Protein AF-A0A370FZQ3-F1 (afdb_monomer)

Sequence (100 aa):
MNGAFMSFLLTLGIILPPIAPVILLDVVMPPLPGMRSRTVIHLLAWGGGVLAGISSLAGMCALTGVPSLDALMAAAFVSVAARLVLQIQGMGTIGRRRQV

Radius of gyration: 17.03 Å; Cα contacts (8 Å, |Δi|>4): 107; chains: 1; bounding box: 52×19×49 Å

Mean predicted aligned error: 8.04 Å

pLDDT: mean 80.96, std 11.87, range [47.78, 92.19]

Foldseek 3Di:
DPPVVVVVVLLCLQQPLLQVLLVVCCVVDDHAPDPVLSVVLSCVLSVQLSVQLVCLVVVNDDPPSHSSVRSNVSSNVSSVVSVVVRVVVVVVVVVVVVPD

Nearest PDB structures (foldseek):
  6cc4-assembly1_A  TM=4.480E-01  e=4.590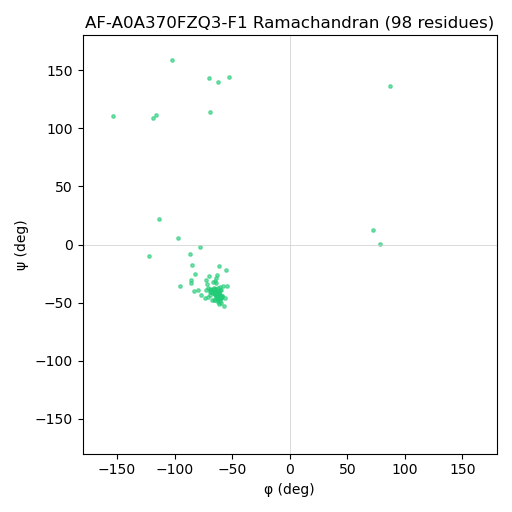E+00  Escherichia coli

Structure (mmCIF, N/CA/C/O backbone):
data_AF-A0A370FZQ3-F1
#
_entry.id   AF-A0A370FZQ3-F1
#
loop_
_atom_site.group_PDB
_atom_site.id
_atom_site.type_symbol
_atom_site.label_atom_id
_atom_site.label_alt_id
_atom_site.label_comp_id
_atom_site.label_asym_id
_atom_site.label_entity_id
_atom_site.label_seq_id
_atom_site.pdbx_PDB_ins_code
_atom_site.Cartn_x
_atom_site.Cartn_y
_atom_site.Cartn_z
_atom_site.occupancy
_atom_site.B_iso_or_equiv
_atom_site.auth_seq_id
_atom_site.auth_comp_id
_atom_site.auth_asym_id
_atom_site.auth_atom_id
_atom_site.pdbx_PDB_model_num
ATOM 1 N N . MET A 1 1 ? 23.779 -6.883 -17.249 1.00 56.44 1 MET A N 1
ATOM 2 C CA . MET A 1 1 ? 23.652 -6.535 -15.812 1.00 56.44 1 MET A CA 1
ATOM 3 C C . MET A 1 1 ? 22.651 -5.404 -15.525 1.00 56.44 1 MET A C 1
ATOM 5 O O . MET A 1 1 ? 22.101 -5.403 -14.434 1.00 56.44 1 MET A O 1
ATOM 9 N N . ASN A 1 2 ? 22.310 -4.516 -16.473 1.00 70.12 2 ASN A N 1
ATOM 10 C CA . ASN A 1 2 ? 21.390 -3.390 -16.205 1.00 70.12 2 ASN A CA 1
ATOM 11 C C . ASN A 1 2 ? 19.900 -3.762 -16.031 1.00 70.12 2 ASN A C 1
ATOM 13 O O . ASN A 1 2 ? 19.206 -3.115 -15.253 1.00 70.12 2 ASN A O 1
ATOM 17 N N . GLY A 1 3 ? 19.399 -4.815 -16.689 1.00 78.38 3 GLY A N 1
ATOM 18 C CA . GLY A 1 3 ? 17.966 -5.163 -16.632 1.00 78.38 3 GLY A CA 1
ATOM 19 C C . GLY A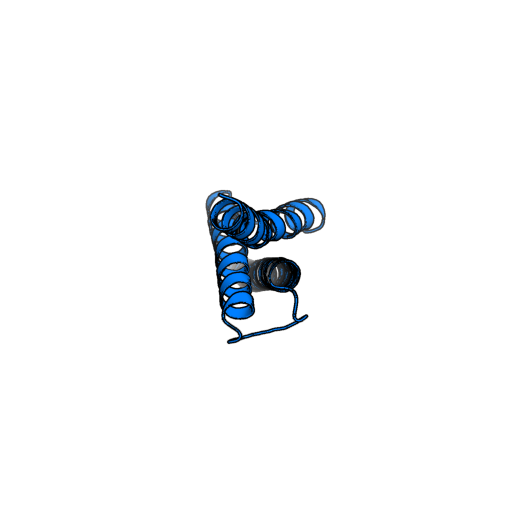 1 3 ? 17.482 -5.678 -15.268 1.00 78.38 3 GLY A C 1
ATOM 20 O O . GLY A 1 3 ? 16.407 -5.298 -14.803 1.00 78.38 3 GLY A O 1
ATOM 21 N N . ALA A 1 4 ? 18.296 -6.494 -14.590 1.00 83.19 4 ALA A N 1
ATOM 22 C CA . ALA A 1 4 ? 17.964 -7.023 -13.264 1.00 83.19 4 ALA A CA 1
ATOM 23 C C . ALA A 1 4 ? 17.953 -5.918 -12.196 1.00 83.19 4 ALA A C 1
ATOM 25 O O . ALA A 1 4 ? 17.049 -5.862 -11.367 1.00 83.19 4 ALA A O 1
ATOM 26 N N . PHE A 1 5 ? 18.917 -4.995 -12.262 1.00 86.56 5 PHE A N 1
ATOM 27 C CA . PHE A 1 5 ? 18.987 -3.849 -11.359 1.00 86.56 5 PHE A CA 1
ATOM 28 C C . PHE A 1 5 ? 17.796 -2.898 -11.543 1.00 86.56 5 PHE A C 1
ATOM 30 O O . PHE A 1 5 ? 17.192 -2.460 -10.568 1.00 86.56 5 PHE A O 1
ATOM 37 N N . MET A 1 6 ? 17.390 -2.638 -12.787 1.00 84.88 6 MET A N 1
ATOM 38 C CA . MET A 1 6 ? 16.234 -1.785 -13.069 1.00 84.88 6 MET A CA 1
ATOM 39 C C . MET A 1 6 ? 14.915 -2.419 -12.603 1.00 84.88 6 MET A C 1
ATOM 41 O O . MET A 1 6 ? 14.081 -1.740 -12.011 1.00 84.88 6 MET A O 1
ATOM 45 N N . SER A 1 7 ? 14.763 -3.736 -12.774 1.00 84.00 7 SER A N 1
ATOM 46 C CA . SER A 1 7 ? 13.606 -4.484 -12.253 1.00 84.00 7 SER A CA 1
ATOM 47 C C . SER A 1 7 ? 13.555 -4.463 -10.721 1.00 84.00 7 SER A C 1
ATOM 49 O O . SER A 1 7 ? 12.486 -4.311 -10.126 1.00 84.00 7 SER A O 1
ATOM 51 N N . PHE A 1 8 ? 14.717 -4.550 -10.071 1.00 86.38 8 PHE A N 1
ATOM 52 C CA . PHE A 1 8 ? 14.838 -4.423 -8.622 1.00 86.38 8 PHE A CA 1
ATOM 53 C C . PHE A 1 8 ? 14.420 -3.029 -8.130 1.00 86.38 8 PHE A C 1
ATOM 55 O O . PHE A 1 8 ? 13.638 -2.925 -7.186 1.00 86.38 8 PHE A O 1
ATOM 62 N N . LEU A 1 9 ? 14.858 -1.959 -8.803 1.00 87.50 9 LEU A N 1
ATOM 63 C CA . LEU A 1 9 ? 14.453 -0.588 -8.474 1.00 87.50 9 LEU A CA 1
ATOM 64 C C . LEU A 1 9 ? 12.946 -0.360 -8.649 1.00 87.50 9 LEU A C 1
ATOM 66 O O . LEU A 1 9 ? 12.326 0.260 -7.789 1.00 87.50 9 LEU A O 1
ATOM 70 N N . LEU A 1 10 ? 12.340 -0.890 -9.716 1.00 85.75 10 LEU A N 1
ATOM 71 C CA . LEU A 1 10 ? 10.888 -0.810 -9.922 1.00 85.75 10 LEU A CA 1
ATOM 72 C C . LEU A 1 10 ? 10.118 -1.544 -8.820 1.00 85.75 10 LEU A C 1
ATOM 74 O O . LEU A 1 10 ? 9.125 -1.035 -8.307 1.00 85.75 10 LEU A O 1
ATOM 78 N N . THR A 1 11 ? 10.619 -2.709 -8.408 1.00 86.62 11 THR A N 1
ATOM 79 C CA . THR A 1 11 ? 10.033 -3.490 -7.312 1.00 86.62 11 THR A CA 1
ATOM 80 C C . THR A 1 11 ? 10.118 -2.731 -5.986 1.00 8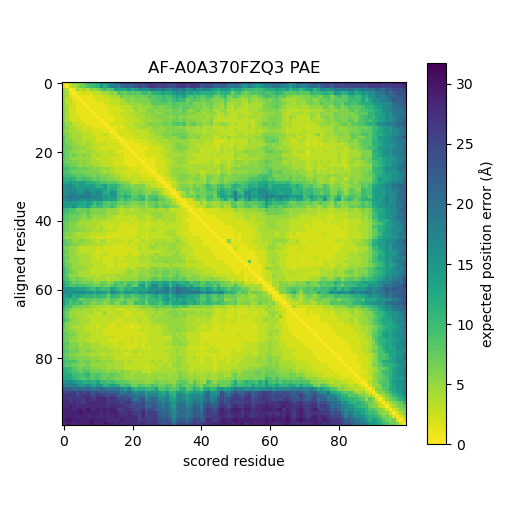6.62 11 THR A C 1
ATOM 82 O O . THR A 1 11 ? 9.120 -2.616 -5.275 1.00 86.62 11 THR A O 1
ATOM 85 N N . LEU A 1 12 ? 11.272 -2.129 -5.672 1.00 88.75 12 LEU A N 1
ATOM 86 C CA . LEU A 1 12 ? 11.412 -1.247 -4.507 1.00 88.75 12 LEU A CA 1
ATOM 87 C C . LEU A 1 12 ? 10.463 -0.048 -4.584 1.00 88.75 12 LEU A C 1
ATOM 89 O O . LEU A 1 12 ? 9.852 0.315 -3.580 1.00 88.75 12 LEU A O 1
ATOM 93 N N . GLY A 1 13 ? 10.294 0.516 -5.779 1.00 87.25 13 GLY A N 1
ATOM 94 C 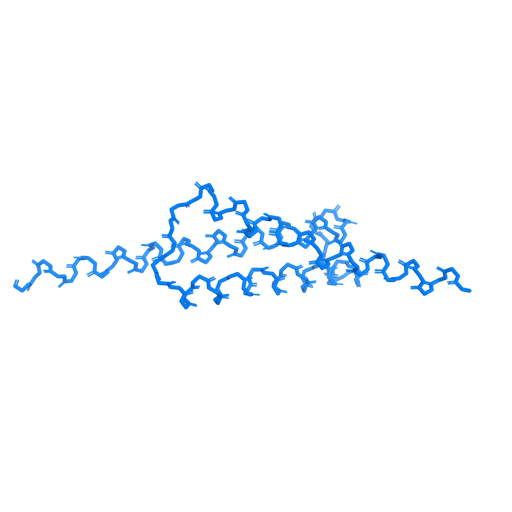CA . GLY A 1 13 ? 9.352 1.590 -6.062 1.00 87.25 13 GLY A CA 1
ATOM 95 C C . GLY A 1 13 ? 7.889 1.217 -5.824 1.00 87.25 13 GLY A C 1
ATOM 96 O O . GLY A 1 13 ? 7.083 2.114 -5.650 1.00 87.25 13 GLY A O 1
ATOM 97 N N . ILE A 1 14 ? 7.524 -0.063 -5.763 1.00 88.31 14 ILE A N 1
ATOM 98 C CA . ILE A 1 14 ? 6.164 -0.508 -5.410 1.00 88.31 14 ILE A CA 1
ATOM 99 C C . ILE A 1 14 ? 6.064 -0.848 -3.919 1.00 88.31 14 ILE A C 1
ATOM 101 O O . ILE A 1 14 ? 5.043 -0.586 -3.288 1.00 88.31 14 ILE A O 1
ATOM 105 N N . ILE A 1 15 ? 7.125 -1.412 -3.341 1.00 89.69 15 ILE A N 1
ATOM 106 C CA . ILE A 1 15 ? 7.117 -1.934 -1.969 1.00 89.69 15 ILE A CA 1
ATOM 107 C C . ILE A 1 15 ? 7.276 -0.841 -0.905 1.00 89.69 15 ILE A C 1
ATOM 109 O O . ILE A 1 15 ? 6.644 -0.918 0.152 1.00 89.69 15 ILE A O 1
ATOM 113 N N . LEU A 1 16 ? 8.126 0.160 -1.154 1.00 89.56 16 LEU A N 1
ATOM 114 C CA . LEU A 1 16 ? 8.398 1.226 -0.184 1.00 89.56 16 LEU A CA 1
ATOM 115 C C . LEU A 1 16 ? 7.251 2.238 -0.041 1.00 89.56 16 LEU A C 1
ATOM 117 O O . LEU A 1 16 ? 6.911 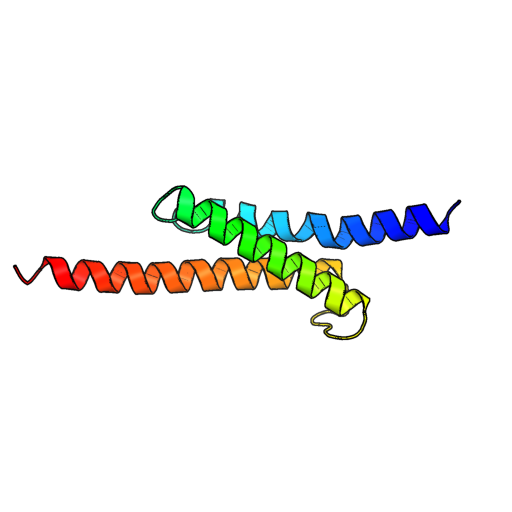2.566 1.097 1.00 89.56 16 LEU A O 1
ATOM 121 N N . PRO A 1 17 ? 6.642 2.760 -1.124 1.00 88.38 17 PRO A N 1
ATOM 122 C CA . PRO A 1 17 ? 5.669 3.847 -1.002 1.00 88.38 17 PRO A CA 1
ATOM 123 C C . PRO A 1 17 ? 4.449 3.559 -0.119 1.00 88.38 17 PRO A C 1
ATOM 125 O O . PRO A 1 17 ? 4.057 4.473 0.602 1.00 88.38 17 PRO A O 1
ATOM 128 N N . PRO A 1 18 ? 3.881 2.336 -0.076 1.00 87.44 18 PRO A N 1
ATOM 129 C CA . PRO A 1 18 ? 2.799 1.972 0.844 1.00 87.44 18 PRO A CA 1
ATOM 130 C C . PRO A 1 18 ? 3.100 2.202 2.331 1.00 87.44 18 PRO A C 1
ATOM 132 O O . PRO A 1 18 ? 2.175 2.339 3.126 1.00 87.44 18 PRO A O 1
ATOM 135 N N . ILE A 1 19 ? 4.375 2.274 2.727 1.00 89.56 19 ILE A N 1
ATOM 136 C CA . ILE A 1 19 ? 4.783 2.515 4.118 1.00 89.56 19 ILE A CA 1
ATOM 137 C C . ILE A 1 19 ? 4.480 3.962 4.536 1.00 89.56 19 ILE A C 1
ATOM 139 O O . ILE A 1 19 ? 4.047 4.210 5.663 1.00 89.56 19 ILE A O 1
ATOM 143 N N . ALA A 1 20 ? 4.667 4.920 3.624 1.00 89.31 20 ALA A N 1
ATOM 144 C CA . ALA A 1 20 ? 4.464 6.340 3.896 1.00 89.31 20 ALA A CA 1
ATOM 145 C C . ALA A 1 20 ? 3.041 6.671 4.390 1.00 89.31 20 ALA A C 1
ATOM 147 O O . ALA A 1 20 ? 2.929 7.263 5.463 1.00 89.31 20 ALA A O 1
ATOM 148 N N . PRO A 1 21 ? 1.946 6.279 3.703 1.00 86.62 21 PRO A N 1
ATOM 149 C CA . PRO A 1 21 ? 0.596 6.575 4.169 1.00 86.62 21 PRO A CA 1
ATOM 150 C C . PRO A 1 21 ? 0.246 5.836 5.463 1.00 86.62 21 PRO A C 1
ATOM 152 O O . PRO A 1 21 ? -0.475 6.387 6.289 1.00 86.62 21 PRO A O 1
ATOM 155 N N . VAL A 1 22 ? 0.779 4.631 5.687 1.00 86.31 22 VAL A N 1
ATOM 156 C CA . VAL A 1 22 ? 0.551 3.879 6.932 1.00 86.31 22 VAL A CA 1
ATOM 157 C C . VAL A 1 22 ? 1.100 4.645 8.141 1.00 86.31 22 VAL A C 1
ATOM 159 O O . VAL A 1 22 ? 0.389 4.812 9.135 1.00 86.31 22 VAL A O 1
ATOM 162 N N . ILE A 1 23 ? 2.326 5.167 8.035 1.00 86.56 23 ILE A N 1
ATOM 163 C CA . ILE A 1 23 ? 2.953 5.977 9.090 1.00 86.56 23 ILE A CA 1
ATOM 164 C C . ILE A 1 23 ? 2.281 7.348 9.200 1.00 86.56 23 ILE A C 1
ATOM 166 O O . ILE A 1 23 ? 1.968 7.794 10.302 1.00 86.56 23 ILE A O 1
ATOM 170 N N . LEU A 1 24 ? 2.027 8.017 8.072 1.00 88.25 24 LEU A N 1
ATOM 171 C CA . LEU A 1 24 ? 1.396 9.336 8.050 1.00 88.25 24 LEU A CA 1
ATOM 172 C C . LEU A 1 24 ? 0.039 9.305 8.765 1.00 88.25 24 LEU A C 1
ATOM 174 O O . LEU A 1 24 ? -0.248 10.153 9.605 1.00 88.25 24 LEU A O 1
ATOM 178 N N . LEU A 1 25 ? -0.787 8.299 8.473 1.00 86.75 25 LEU A N 1
ATOM 179 C CA . LEU A 1 25 ? -2.109 8.164 9.079 1.00 86.75 25 LEU A CA 1
ATOM 180 C C . LEU A 1 25 ? -2.035 7.788 10.560 1.00 86.75 25 LEU A C 1
ATOM 182 O O . LEU A 1 25 ? -2.931 8.150 11.315 1.00 86.75 25 LEU A O 1
ATOM 186 N N . ASP A 1 26 ? -0.980 7.108 11.007 1.00 84.75 26 ASP A N 1
ATOM 187 C CA . ASP A 1 26 ? -0.738 6.893 12.437 1.00 84.75 26 ASP A CA 1
ATOM 188 C C . ASP A 1 26 ? -0.464 8.193 13.197 1.00 84.75 26 ASP A C 1
ATOM 190 O O . ASP A 1 26 ? -0.815 8.278 14.370 1.00 84.75 26 ASP A O 1
ATOM 194 N N . VAL A 1 27 ? 0.142 9.186 12.543 1.00 85.19 27 VAL A N 1
ATOM 195 C CA . VAL A 1 27 ? 0.432 10.497 13.140 1.00 85.19 27 VAL A CA 1
ATOM 196 C C . VAL A 1 27 ? -0.781 11.427 13.069 1.00 85.19 27 VAL A C 1
ATOM 198 O O . VAL A 1 27 ? -1.048 12.163 14.014 1.00 85.19 27 VAL A O 1
ATOM 201 N N . VAL A 1 28 ? -1.515 11.409 11.952 1.00 87.31 28 VAL A N 1
ATOM 202 C CA . VAL A 1 28 ? -2.600 12.369 11.682 1.00 87.31 28 VAL A CA 1
ATOM 203 C C . VAL A 1 28 ? -3.941 11.939 12.286 1.00 87.31 28 VAL A C 1
ATOM 205 O O . VAL A 1 28 ? -4.740 12.791 12.667 1.00 87.31 28 VAL A O 1
ATOM 208 N N . MET A 1 29 ? -4.226 10.636 12.360 1.00 83.25 29 MET A N 1
ATOM 209 C CA . MET A 1 29 ? -5.527 10.131 12.811 1.00 83.25 29 MET A CA 1
ATOM 210 C C . MET A 1 29 ? -5.493 9.611 14.255 1.00 83.25 29 MET A C 1
ATOM 212 O O . MET A 1 29 ? -4.434 9.213 14.741 1.00 83.25 29 MET A O 1
ATOM 216 N N . PRO A 1 30 ? -6.660 9.529 14.931 1.00 81.25 30 PRO A N 1
ATOM 217 C CA . PRO A 1 30 ? -6.752 8.979 16.277 1.00 81.25 30 PRO A CA 1
ATOM 218 C C . PRO A 1 30 ? -6.129 7.578 16.379 1.00 81.25 30 PRO A C 1
ATOM 220 O O . PRO A 1 30 ? -6.260 6.775 15.441 1.00 81.25 30 PRO A O 1
ATOM 223 N N . PRO A 1 31 ? -5.478 7.260 17.513 1.00 77.06 31 PRO A N 1
ATOM 224 C CA . PRO A 1 31 ? -4.829 5.974 17.706 1.00 77.06 31 PRO A CA 1
ATOM 225 C C . PRO A 1 31 ? -5.853 4.839 17.665 1.00 77.06 31 PRO A C 1
ATOM 227 O O . PRO A 1 31 ? -6.956 4.939 18.207 1.00 77.06 31 PRO A O 1
ATOM 230 N N . LEU A 1 32 ? -5.474 3.736 17.019 1.00 74.81 32 LEU A N 1
ATOM 231 C CA . LEU A 1 32 ? -6.321 2.554 16.957 1.00 74.81 32 LEU A CA 1
ATOM 232 C C . LEU A 1 32 ? -6.412 1.867 18.328 1.00 74.81 32 LEU A C 1
ATOM 234 O O . LEU A 1 32 ? -5.404 1.771 19.037 1.00 74.81 32 LEU A O 1
ATOM 238 N N . PRO A 1 33 ? -7.585 1.318 18.687 1.00 70.06 33 PRO A N 1
ATOM 239 C CA . PRO A 1 33 ? -7.730 0.539 19.905 1.00 70.06 33 PRO A CA 1
ATOM 240 C C . PRO A 1 33 ? -6.969 -0.792 19.783 1.00 70.06 33 PRO A C 1
ATOM 242 O O . PRO A 1 33 ? -7.326 -1.671 18.999 1.00 70.06 33 PRO A O 1
ATOM 245 N N . GLY A 1 34 ? -5.924 -0.945 20.599 1.00 75.25 34 GLY A N 1
ATOM 246 C CA . GLY A 1 34 ? -5.166 -2.187 20.760 1.00 75.25 34 GLY A CA 1
ATOM 247 C C . GLY A 1 34 ? -4.018 -2.384 19.761 1.00 75.25 34 GLY A C 1
ATOM 248 O O . GLY A 1 34 ? -4.162 -2.215 18.551 1.00 75.25 34 GLY A O 1
ATOM 249 N N . MET A 1 35 ? -2.867 -2.834 20.277 1.00 72.38 35 MET A N 1
ATOM 250 C CA . MET A 1 35 ? -1.651 -3.058 19.478 1.00 72.38 35 MET A CA 1
ATOM 251 C C . MET A 1 35 ? -1.851 -4.097 18.365 1.00 72.38 35 MET A C 1
ATOM 253 O O . MET A 1 35 ? -1.385 -3.897 17.249 1.00 72.38 35 MET A O 1
ATOM 257 N N . ARG A 1 36 ? -2.602 -5.175 18.632 1.00 77.50 36 ARG A N 1
ATOM 258 C CA . ARG A 1 36 ? -2.841 -6.251 17.654 1.00 77.50 36 ARG A CA 1
ATOM 259 C C . ARG A 1 36 ? -3.679 -5.783 16.458 1.00 77.50 36 ARG A C 1
ATOM 261 O O . ARG A 1 36 ? -3.390 -6.170 15.332 1.00 77.50 36 ARG A O 1
ATOM 268 N N . SER A 1 37 ? -4.677 -4.930 16.698 1.00 74.00 37 SER A N 1
ATOM 269 C CA . SER A 1 37 ? -5.530 -4.358 15.645 1.00 74.00 37 SER A CA 1
ATOM 270 C C . SER A 1 37 ? -4.728 -3.426 14.731 1.00 74.00 37 SER A C 1
ATOM 272 O O . SER A 1 37 ? -4.818 -3.509 13.506 1.00 74.00 37 SER A O 1
ATOM 274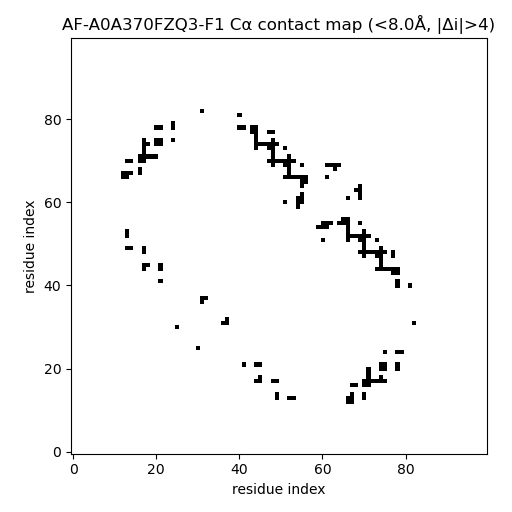 N N . ARG A 1 38 ? -3.846 -2.613 15.328 1.00 81.00 38 ARG A N 1
ATOM 275 C CA . ARG A 1 38 ? -2.937 -1.720 14.603 1.00 81.00 38 ARG A CA 1
ATOM 276 C C . ARG A 1 38 ? -2.007 -2.48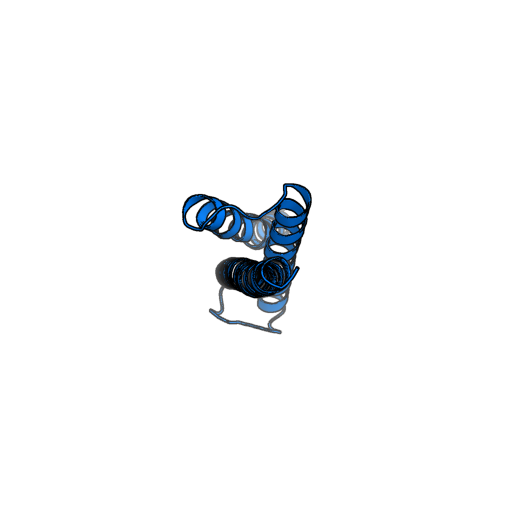4 13.656 1.00 81.00 38 ARG A C 1
ATOM 278 O O . ARG A 1 38 ? -1.968 -2.161 12.474 1.00 81.00 38 ARG A O 1
ATOM 285 N N . THR A 1 39 ? -1.330 -3.531 14.138 1.00 85.44 39 THR A N 1
ATOM 286 C CA . THR A 1 39 ? -0.416 -4.336 13.306 1.00 85.44 39 THR A CA 1
ATOM 287 C C . THR A 1 39 ? -1.132 -4.997 12.131 1.00 85.44 39 THR A C 1
ATOM 289 O O . THR A 1 39 ? -0.628 -4.966 11.011 1.00 85.44 39 THR A O 1
ATOM 292 N N . VAL A 1 40 ? -2.320 -5.569 12.357 1.00 87.19 40 VAL A N 1
ATOM 293 C CA . VAL A 1 40 ? -3.095 -6.214 11.285 1.00 87.19 40 VAL A CA 1
ATOM 294 C C . VAL A 1 40 ? -3.495 -5.202 10.212 1.00 87.19 40 VAL A C 1
ATOM 296 O O . VAL A 1 40 ? -3.383 -5.493 9.026 1.00 87.19 40 VAL A O 1
ATOM 299 N N . ILE A 1 41 ? -3.902 -3.994 10.605 1.00 86.62 41 ILE A N 1
ATOM 300 C CA . ILE A 1 41 ? 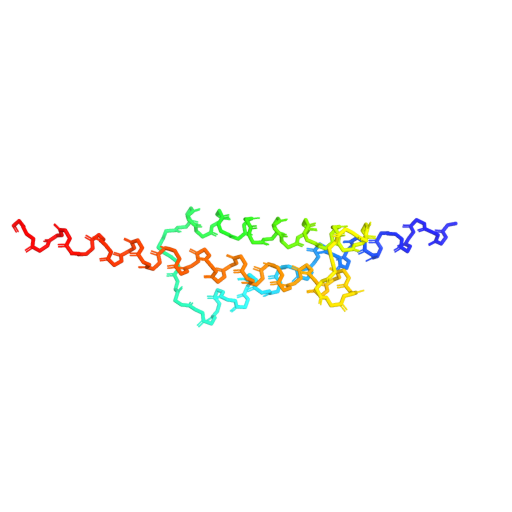-4.308 -2.951 9.656 1.00 86.62 41 ILE A CA 1
ATOM 301 C C . ILE A 1 41 ? -3.127 -2.419 8.859 1.00 86.62 41 ILE A C 1
ATOM 303 O O . ILE A 1 41 ? -3.252 -2.227 7.654 1.00 86.62 41 ILE A O 1
ATOM 307 N N . HIS A 1 42 ? -1.976 -2.227 9.498 1.00 88.38 42 HIS A N 1
ATOM 308 C CA . HIS A 1 42 ? -0.755 -1.838 8.796 1.00 88.38 42 HIS A CA 1
ATOM 309 C C . HIS A 1 42 ? -0.342 -2.877 7.756 1.00 88.38 42 HIS A C 1
ATOM 311 O O . HIS A 1 42 ? -0.016 -2.509 6.631 1.00 88.38 42 HIS A O 1
ATOM 317 N N . LEU A 1 43 ? -0.412 -4.166 8.104 1.00 89.69 43 LEU A N 1
ATOM 318 C CA . LEU A 1 43 ? -0.110 -5.255 7.175 1.00 89.69 43 LEU A CA 1
ATOM 319 C C . LEU A 1 43 ? -1.113 -5.323 6.021 1.00 89.69 43 LEU A C 1
ATOM 321 O O . LEU A 1 43 ? -0.703 -5.501 4.878 1.00 89.69 43 LEU A O 1
ATOM 325 N N . LEU A 1 44 ? -2.408 -5.147 6.298 1.00 90.25 44 LEU A N 1
ATOM 326 C CA . LEU A 1 44 ? -3.445 -5.118 5.264 1.00 90.25 44 LEU A CA 1
ATOM 327 C C . LEU A 1 44 ? -3.282 -3.922 4.325 1.00 90.25 44 LEU A C 1
ATOM 329 O O . LEU A 1 44 ? -3.400 -4.078 3.114 1.00 90.25 44 LEU A O 1
ATOM 333 N N . ALA A 1 45 ? -2.987 -2.743 4.867 1.00 90.75 45 ALA A N 1
ATOM 334 C CA . ALA A 1 45 ? -2.763 -1.543 4.078 1.00 90.75 45 ALA A CA 1
ATOM 335 C C . ALA A 1 45 ? -1.513 -1.653 3.207 1.00 90.75 45 ALA A C 1
ATOM 337 O O . ALA A 1 45 ? -1.573 -1.385 2.009 1.00 90.75 45 ALA A O 1
ATOM 338 N N . TRP A 1 46 ? -0.397 -2.095 3.788 1.00 92.19 46 TRP A N 1
ATOM 339 C CA . TRP A 1 46 ? 0.835 -2.316 3.042 1.00 92.19 46 TRP A CA 1
ATOM 340 C C . TRP A 1 46 ? 0.647 -3.394 1.969 1.00 92.19 46 TRP A C 1
ATOM 342 O O . TRP A 1 46 ? 0.935 -3.147 0.801 1.00 92.19 46 TRP A O 1
ATOM 352 N N . GLY A 1 47 ? 0.090 -4.552 2.336 1.00 92.19 47 GLY A N 1
ATOM 353 C CA . GLY A 1 47 ? -0.148 -5.660 1.412 1.00 92.19 47 GLY A CA 1
ATOM 354 C C . GLY A 1 47 ? -1.113 -5.292 0.285 1.00 92.19 47 GLY A C 1
ATOM 355 O O . GLY A 1 47 ? -0.838 -5.588 -0.874 1.00 92.19 47 GLY A O 1
ATOM 356 N N . GLY A 1 48 ? -2.201 -4.583 0.600 1.00 89.38 48 GLY A N 1
ATOM 357 C CA . GLY A 1 48 ? -3.149 -4.072 -0.390 1.00 89.38 48 GLY A CA 1
ATOM 358 C C . GLY A 1 48 ? -2.515 -3.056 -1.341 1.00 89.38 48 GLY A C 1
ATOM 359 O O . GLY A 1 48 ? -2.736 -3.128 -2.548 1.00 89.38 48 GLY A O 1
ATOM 360 N N . GLY A 1 49 ? -1.666 -2.166 -0.819 1.00 90.25 49 GLY A N 1
ATOM 361 C CA . GLY A 1 49 ? -0.881 -1.234 -1.625 1.00 90.25 49 GLY A CA 1
ATOM 362 C C . GLY A 1 49 ? 0.070 -1.936 -2.587 1.00 90.25 49 GLY A C 1
ATOM 363 O O . GLY A 1 49 ? 0.039 -1.685 -3.787 1.00 90.25 49 GLY A O 1
ATOM 364 N N . VAL A 1 50 ? 0.880 -2.871 -2.090 1.00 91.44 50 VAL A N 1
ATOM 365 C CA . VAL A 1 50 ? 1.815 -3.635 -2.931 1.00 91.44 50 VAL A CA 1
ATOM 366 C C . VAL A 1 50 ? 1.073 -4.390 -4.031 1.00 91.44 50 VAL A C 1
ATOM 368 O O . VAL A 1 50 ? 1.485 -4.350 -5.189 1.00 91.44 50 VAL A O 1
ATOM 371 N N . LEU A 1 51 ? -0.043 -5.037 -3.693 1.00 90.69 51 LEU A N 1
ATOM 372 C CA . LEU A 1 51 ? -0.834 -5.807 -4.650 1.00 90.69 51 LEU A CA 1
ATOM 373 C C . LEU A 1 51 ? -1.437 -4.906 -5.739 1.00 90.69 51 LEU A C 1
ATOM 375 O O . LEU A 1 51 ? -1.375 -5.255 -6.918 1.00 90.69 51 LEU A O 1
ATOM 379 N N . ALA A 1 52 ? -1.916 -3.714 -5.370 1.00 88.69 52 ALA A N 1
ATOM 380 C CA . ALA A 1 52 ? -2.365 -2.704 -6.325 1.00 88.69 52 ALA A CA 1
ATOM 381 C C . ALA A 1 52 ? -1.224 -2.227 -7.240 1.00 88.69 52 ALA A C 1
ATOM 383 O O . ALA A 1 52 ? -1.384 -2.204 -8.460 1.00 88.69 52 ALA A O 1
ATOM 384 N N . GLY A 1 53 ? -0.045 -1.933 -6.688 1.00 86.88 53 GLY A N 1
ATOM 385 C CA . GLY A 1 53 ? 1.119 -1.532 -7.482 1.00 86.88 53 GLY A CA 1
ATOM 386 C C . GLY A 1 53 ? 1.582 -2.607 -8.465 1.00 86.88 53 GLY A C 1
ATOM 387 O O . GLY A 1 53 ? 1.872 -2.303 -9.619 1.00 86.88 53 GLY A O 1
ATOM 388 N N . ILE A 1 54 ? 1.585 -3.877 -8.053 1.00 88.62 54 ILE A N 1
ATOM 389 C CA . ILE A 1 54 ? 1.892 -5.004 -8.947 1.00 88.62 54 ILE A CA 1
ATOM 390 C C . ILE A 1 54 ? 0.828 -5.125 -10.043 1.00 88.62 54 ILE A C 1
ATOM 392 O O . ILE A 1 54 ? 1.172 -5.313 -11.208 1.00 88.62 54 ILE A O 1
ATOM 396 N N . SER A 1 55 ? -0.455 -4.977 -9.700 1.00 87.44 55 SER A N 1
ATOM 397 C CA . SER A 1 55 ? -1.537 -5.027 -10.691 1.00 87.44 55 SER A CA 1
ATOM 398 C C . SER A 1 55 ? -1.458 -3.886 -11.715 1.00 87.44 55 SER A C 1
ATOM 400 O O . SER A 1 55 ? -1.755 -4.100 -12.890 1.00 87.44 55 SER A O 1
ATOM 402 N N . SER A 1 56 ? -0.979 -2.711 -11.300 1.00 87.62 56 SER A N 1
ATOM 403 C CA . SER A 1 56 ? -0.698 -1.570 -12.178 1.00 87.62 56 SER A CA 1
ATOM 404 C C . SER A 1 56 ? 0.492 -1.839 -13.092 1.00 87.62 56 SER A C 1
ATOM 406 O O . SER A 1 56 ? 0.399 -1.647 -14.303 1.00 87.62 56 SER A O 1
ATOM 408 N N . LEU A 1 57 ? 1.570 -2.417 -12.552 1.00 85.50 57 LEU A N 1
ATOM 409 C CA . LEU A 1 57 ? 2.724 -2.854 -13.342 1.00 85.50 57 LEU A CA 1
ATOM 410 C C . LEU A 1 57 ? 2.343 -3.913 -14.395 1.00 85.50 57 LEU A C 1
ATOM 412 O O . LEU A 1 57 ? 2.877 -3.904 -15.500 1.00 85.50 57 LEU A O 1
ATOM 416 N N . ALA A 1 58 ? 1.409 -4.808 -14.064 1.00 85.25 58 ALA A N 1
ATOM 417 C CA . ALA A 1 58 ? 0.888 -5.832 -14.969 1.00 85.25 58 ALA A CA 1
ATOM 418 C C . ALA A 1 58 ? -0.138 -5.297 -15.992 1.00 85.25 58 ALA A C 1
ATOM 420 O O . ALA A 1 58 ? -0.632 -6.068 -16.812 1.00 85.25 58 ALA A O 1
ATOM 421 N N . GLY A 1 59 ? -0.490 -4.006 -15.938 1.00 81.12 59 GLY A N 1
ATOM 422 C CA . GLY A 1 59 ? -1.492 -3.392 -16.814 1.00 81.12 59 GLY A CA 1
ATOM 423 C C . GLY A 1 59 ? -2.938 -3.803 -16.509 1.00 81.12 59 GLY A C 1
ATOM 424 O O . GLY A 1 59 ? -3.827 -3.551 -17.316 1.00 81.12 59 GLY A O 1
ATOM 425 N N . MET A 1 60 ? -3.187 -4.439 -15.360 1.00 81.38 60 MET A N 1
ATOM 426 C CA . MET A 1 60 ? -4.511 -4.928 -14.962 1.00 81.38 60 MET A CA 1
ATOM 427 C C . MET A 1 60 ? -5.354 -3.857 -14.261 1.00 81.38 60 MET A C 1
ATOM 429 O O . MET A 1 60 ? -6.579 -3.888 -14.350 1.00 81.38 60 MET A O 1
ATOM 433 N N . CYS A 1 61 ? -4.724 -2.920 -13.547 1.00 66.06 61 CYS A N 1
ATOM 434 C CA . CYS A 1 61 ? -5.425 -1.857 -12.826 1.00 66.06 61 CYS A CA 1
ATOM 435 C C . CYS A 1 61 ? -4.523 -0.628 -12.668 1.00 66.06 61 CYS A C 1
ATOM 437 O O . CYS A 1 61 ? -3.557 -0.685 -11.918 1.00 66.06 61 CYS A O 1
ATOM 439 N N . ALA A 1 62 ? -4.827 0.474 -13.357 1.00 70.06 62 ALA A N 1
ATOM 440 C CA . ALA A 1 62 ? -4.056 1.713 -13.267 1.00 70.06 62 ALA A CA 1
ATOM 441 C C . ALA A 1 62 ? -4.944 2.848 -12.742 1.00 70.06 62 ALA A C 1
ATOM 443 O O . ALA A 1 62 ? -5.831 3.312 -13.458 1.00 70.06 62 ALA A O 1
ATOM 444 N N . LEU A 1 63 ? -4.715 3.299 -11.502 1.00 69.75 63 LEU A N 1
ATOM 445 C CA . LEU A 1 63 ? -5.397 4.492 -10.976 1.00 69.75 63 LEU A CA 1
ATOM 446 C C . LEU A 1 63 ? -4.772 5.767 -11.555 1.00 69.75 63 LEU A C 1
ATOM 448 O O . LEU A 1 63 ? -5.479 6.693 -11.940 1.00 69.75 63 LEU A O 1
ATOM 452 N N . THR A 1 64 ? -3.442 5.812 -11.602 1.00 77.75 64 THR A N 1
ATOM 453 C CA . THR A 1 64 ? -2.646 6.971 -12.034 1.00 77.75 64 THR A CA 1
ATOM 454 C C . THR A 1 64 ? -1.721 6.653 -13.209 1.00 77.75 64 THR A C 1
ATOM 456 O O . THR A 1 64 ? -1.121 7.559 -13.782 1.00 77.75 64 THR A O 1
ATOM 459 N N . GLY A 1 65 ? -1.580 5.372 -13.572 1.00 76.44 65 GLY A N 1
ATOM 460 C CA . GLY A 1 65 ? -0.626 4.912 -14.588 1.00 76.44 65 GLY A CA 1
ATOM 461 C C . GLY A 1 65 ? 0.815 4.814 -14.081 1.00 76.44 65 GLY A C 1
ATOM 462 O O . GLY A 1 65 ? 1.702 4.421 -14.836 1.00 76.44 65 GLY A O 1
ATOM 463 N N . VAL A 1 66 ? 1.057 5.138 -12.807 1.00 85.50 66 VAL A N 1
ATOM 464 C CA . VAL A 1 66 ? 2.358 4.998 -12.155 1.00 85.50 66 VAL A CA 1
ATOM 465 C C . VAL A 1 66 ? 2.229 3.965 -11.027 1.00 85.50 66 VAL A C 1
ATOM 467 O O . VAL A 1 66 ? 1.603 4.258 -10.006 1.00 85.50 66 VAL A O 1
ATOM 470 N N . PRO A 1 67 ? 2.853 2.777 -11.147 1.00 85.94 67 PRO A N 1
ATOM 471 C CA . PRO A 1 67 ? 2.692 1.681 -10.185 1.00 85.94 67 PRO A CA 1
ATOM 472 C C . PRO A 1 67 ? 2.997 2.052 -8.730 1.00 85.94 67 PRO A C 1
ATOM 474 O O . PRO A 1 67 ? 2.337 1.579 -7.808 1.00 85.94 67 PRO A O 1
ATOM 477 N N . SER A 1 68 ? 3.983 2.925 -8.513 1.00 86.75 68 SER A N 1
ATOM 478 C CA . SER A 1 68 ? 4.366 3.405 -7.184 1.00 86.75 68 SER A CA 1
ATOM 479 C C . SER A 1 68 ? 3.313 4.321 -6.552 1.00 86.75 68 SER A C 1
ATOM 481 O O . SER A 1 68 ? 3.063 4.233 -5.348 1.00 86.75 68 SER A O 1
ATOM 483 N N . LEU A 1 69 ? 2.667 5.176 -7.353 1.00 86.81 69 LEU A N 1
ATOM 484 C CA . LEU A 1 69 ? 1.575 6.039 -6.897 1.00 86.81 69 LEU A CA 1
ATOM 485 C C . LEU A 1 69 ? 0.305 5.231 -6.647 1.00 86.81 69 LEU A C 1
ATOM 487 O O . LEU A 1 69 ? -0.362 5.458 -5.641 1.00 86.81 69 LEU A O 1
ATOM 491 N N . ASP A 1 70 ? 0.012 4.250 -7.499 1.00 86.69 70 ASP A N 1
ATOM 492 C CA . ASP A 1 70 ? -1.132 3.353 -7.322 1.00 86.69 70 ASP A CA 1
ATOM 493 C C . ASP A 1 70 ? -0.994 2.536 -6.035 1.00 86.69 70 ASP A C 1
ATOM 495 O O . ASP A 1 70 ? -1.944 2.436 -5.255 1.00 86.69 70 ASP A O 1
ATOM 499 N N . ALA A 1 71 ? 0.215 2.038 -5.752 1.00 87.88 71 ALA A N 1
ATOM 500 C CA . ALA A 1 71 ? 0.513 1.342 -4.507 1.00 87.88 71 ALA A CA 1
ATOM 501 C C . ALA A 1 71 ? 0.312 2.233 -3.274 1.00 87.88 71 ALA A C 1
ATOM 503 O O . ALA A 1 71 ? -0.286 1.815 -2.278 1.00 87.88 71 ALA A O 1
ATOM 504 N N . LEU A 1 72 ? 0.786 3.479 -3.346 1.00 91.00 72 LEU A N 1
ATOM 505 C CA . LEU A 1 72 ? 0.647 4.460 -2.274 1.00 91.00 72 LEU A CA 1
ATOM 506 C C . LEU A 1 72 ? -0.826 4.823 -2.035 1.00 91.00 72 LEU A C 1
ATOM 508 O O . LEU A 1 72 ? -1.287 4.811 -0.893 1.00 91.00 72 LEU A O 1
ATOM 512 N N . MET A 1 73 ? -1.577 5.115 -3.098 1.00 89.81 73 MET A N 1
ATOM 513 C CA . MET A 1 73 ? -2.994 5.479 -3.022 1.00 89.81 73 MET A CA 1
ATOM 514 C C . MET A 1 73 ? -3.846 4.334 -2.479 1.00 89.81 73 MET A C 1
ATOM 516 O O . MET A 1 73 ? -4.670 4.551 -1.589 1.00 89.81 73 MET A O 1
ATOM 520 N N . ALA A 1 74 ? -3.613 3.105 -2.943 1.00 90.25 74 ALA A N 1
ATOM 521 C CA . ALA A 1 74 ? -4.317 1.932 -2.442 1.00 90.25 74 ALA A CA 1
ATOM 522 C C . ALA A 1 74 ? -4.026 1.685 -0.953 1.00 90.25 74 ALA A C 1
ATOM 524 O O . ALA A 1 74 ? -4.955 1.469 -0.174 1.00 90.25 74 ALA A O 1
ATOM 525 N N . ALA A 1 75 ? -2.767 1.798 -0.520 1.00 90.44 75 ALA A N 1
ATOM 526 C CA . ALA A 1 75 ? -2.410 1.662 0.893 1.00 90.44 75 ALA A CA 1
ATOM 527 C C . ALA A 1 75 ? -3.064 2.733 1.778 1.00 90.44 75 ALA A C 1
ATOM 529 O O . ALA A 1 75 ? -3.548 2.430 2.875 1.00 90.44 75 ALA A O 1
ATOM 530 N N . ALA A 1 76 ? -3.112 3.980 1.300 1.00 89.75 76 ALA A N 1
ATOM 531 C CA . ALA A 1 76 ? -3.799 5.070 1.984 1.00 89.75 76 ALA A CA 1
ATOM 532 C C . ALA A 1 76 ? -5.300 4.780 2.110 1.00 89.75 76 ALA A C 1
ATOM 534 O O . ALA A 1 76 ? -5.853 4.862 3.207 1.00 89.75 76 ALA A O 1
ATOM 535 N N . PHE A 1 77 ? -5.941 4.367 1.017 1.00 91.12 77 PHE A N 1
ATOM 536 C CA . PHE A 1 77 ? -7.363 4.045 1.002 1.00 91.12 77 PHE A CA 1
ATOM 537 C C . PHE A 1 77 ? -7.706 2.903 1.965 1.00 91.12 77 PHE A C 1
ATOM 539 O O . PHE A 1 77 ? -8.598 3.052 2.799 1.00 91.12 77 PHE A O 1
ATOM 546 N N . VAL A 1 78 ? -6.958 1.795 1.920 1.00 90.56 78 VAL A N 1
ATOM 547 C CA . VAL A 1 78 ? -7.160 0.649 2.822 1.00 90.56 78 VAL A CA 1
ATOM 548 C C . VAL A 1 78 ? -6.961 1.057 4.283 1.00 90.56 78 VAL A C 1
ATOM 550 O O . VAL A 1 78 ? -7.763 0.684 5.137 1.00 90.56 78 VAL A O 1
ATOM 553 N N . SER A 1 79 ? -5.942 1.869 4.579 1.00 88.19 79 SER A N 1
ATOM 554 C CA . SER A 1 79 ? -5.694 2.376 5.935 1.00 88.19 79 SER A CA 1
ATOM 555 C C . SER A 1 79 ? -6.857 3.217 6.462 1.00 88.19 79 SER A C 1
ATOM 557 O O . SER A 1 79 ? -7.275 3.047 7.609 1.00 88.19 79 SER A O 1
ATOM 559 N N . VAL A 1 80 ? -7.390 4.123 5.636 1.00 88.69 80 VAL A N 1
ATOM 560 C CA . VAL A 1 80 ? -8.521 4.986 6.003 1.00 88.69 80 VAL A CA 1
ATOM 561 C C . VAL A 1 80 ? -9.794 4.162 6.171 1.00 88.69 80 VAL A C 1
ATOM 563 O O . VAL A 1 80 ? -10.468 4.288 7.192 1.00 88.69 80 VAL A O 1
ATOM 566 N N . ALA A 1 81 ? -10.096 3.277 5.220 1.00 88.75 81 ALA A N 1
ATOM 567 C CA . ALA A 1 81 ? -11.271 2.415 5.270 1.00 88.75 81 ALA A CA 1
ATOM 568 C C . ALA A 1 81 ? -11.252 1.507 6.510 1.00 88.75 81 ALA A C 1
ATOM 570 O O . ALA A 1 81 ? -12.242 1.435 7.236 1.00 88.75 81 ALA A O 1
ATOM 571 N N . ALA A 1 82 ? -10.114 0.876 6.814 1.00 86.88 82 ALA A N 1
ATOM 572 C CA . ALA A 1 82 ? -9.973 0.015 7.985 1.00 86.88 82 ALA A CA 1
ATOM 573 C C . ALA A 1 82 ? -10.178 0.783 9.301 1.00 86.88 82 ALA A C 1
ATOM 575 O O . ALA A 1 82 ? -10.879 0.310 10.199 1.00 86.88 82 ALA A O 1
ATOM 576 N N . ARG A 1 83 ? -9.620 1.995 9.412 1.00 85.44 83 ARG A N 1
ATOM 577 C CA . ARG A 1 83 ? -9.850 2.866 10.575 1.00 85.44 83 ARG A CA 1
ATOM 578 C C . ARG A 1 83 ? -11.309 3.281 10.691 1.00 85.44 83 ARG A C 1
ATOM 580 O O . ARG A 1 83 ? -11.850 3.232 11.790 1.00 85.44 83 ARG A O 1
ATOM 587 N N . LEU A 1 84 ? -11.947 3.656 9.583 1.00 85.56 84 LEU A N 1
ATOM 588 C CA . LEU A 1 84 ? -13.355 4.046 9.564 1.00 85.56 84 LEU A CA 1
ATOM 589 C C . LEU A 1 84 ? -14.253 2.901 10.047 1.00 85.56 84 LEU A C 1
ATOM 591 O O . LEU A 1 84 ? -15.100 3.109 10.913 1.00 85.56 84 LEU A O 1
ATOM 595 N N . VAL A 1 85 ? -14.020 1.681 9.556 1.00 85.38 85 VAL A N 1
ATOM 596 C CA . VAL A 1 85 ? -14.753 0.482 9.991 1.00 85.38 85 VAL A CA 1
ATOM 597 C C .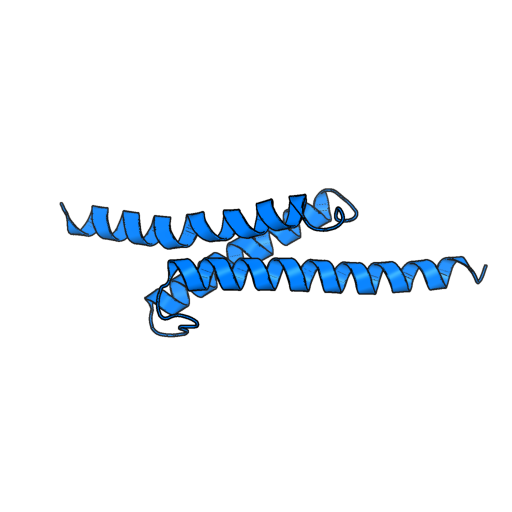 VAL A 1 85 ? -14.597 0.260 11.495 1.00 85.38 85 VAL A C 1
ATOM 599 O O . VAL A 1 85 ? -15.589 0.029 12.187 1.00 85.38 85 VAL A O 1
ATOM 602 N N . LEU A 1 86 ? -13.381 0.391 12.032 1.00 80.56 86 LEU A N 1
ATOM 603 C CA . LEU A 1 86 ? -13.151 0.262 13.471 1.00 80.56 86 LEU A CA 1
ATOM 604 C C . LEU A 1 86 ? -13.810 1.369 14.295 1.00 80.56 86 LEU A C 1
ATOM 606 O O . LEU A 1 86 ? -14.297 1.090 15.387 1.00 80.56 86 LEU A O 1
ATOM 610 N N . GLN A 1 87 ? -13.839 2.607 13.802 1.00 77.94 87 GLN A N 1
ATOM 611 C CA . GLN A 1 87 ? -14.530 3.710 14.475 1.00 77.94 87 GLN A CA 1
ATOM 612 C C . GLN A 1 87 ? -16.038 3.437 14.555 1.00 77.94 87 GLN A C 1
ATOM 614 O O . GLN A 1 87 ? -16.628 3.554 15.629 1.00 77.94 87 GLN A O 1
ATOM 619 N N . ILE A 1 88 ? -16.646 2.972 13.458 1.00 80.00 88 ILE A N 1
ATOM 620 C CA . ILE A 1 88 ? -18.068 2.596 13.415 1.00 80.00 88 ILE A CA 1
ATOM 621 C C . ILE A 1 88 ? -18.356 1.441 14.391 1.00 80.00 88 ILE A C 1
ATOM 623 O O . ILE A 1 88 ? -19.306 1.507 15.173 1.00 80.00 88 ILE A O 1
ATOM 627 N N . GLN A 1 89 ? -17.515 0.402 14.405 1.00 75.25 89 GLN A N 1
ATOM 628 C CA . GLN A 1 89 ? -17.656 -0.721 15.341 1.00 75.25 89 GLN A CA 1
ATOM 629 C C . GLN A 1 89 ? -17.451 -0.294 16.805 1.00 75.25 89 GLN A C 1
ATOM 631 O O . GLN A 1 89 ? -18.186 -0.736 17.691 1.00 75.25 89 GLN A O 1
ATOM 636 N N . GLY A 1 90 ? -16.501 0.608 17.065 1.00 63.88 90 GLY A N 1
ATOM 637 C CA . GLY A 1 90 ? -16.266 1.205 18.378 1.00 63.88 90 GLY A CA 1
ATOM 638 C C . GLY A 1 90 ? -17.492 1.956 18.900 1.00 63.88 90 GLY A C 1
ATOM 639 O O . GLY A 1 90 ? -17.915 1.724 20.034 1.00 63.88 90 GLY A O 1
ATOM 640 N N . MET A 1 91 ? -18.137 2.770 18.058 1.00 56.84 91 MET A N 1
ATOM 641 C CA . MET A 1 91 ? -19.372 3.482 18.413 1.00 56.84 91 MET A CA 1
ATOM 642 C C . MET A 1 91 ? -20.531 2.526 18.744 1.00 56.84 91 MET A C 1
ATOM 644 O O . MET A 1 91 ? -21.266 2.764 19.705 1.00 56.84 91 MET A O 1
ATOM 648 N N . GLY A 1 92 ? -20.657 1.402 18.030 1.00 54.03 92 GLY A N 1
ATOM 649 C CA . GLY A 1 92 ? -21.686 0.388 18.301 1.00 54.03 92 GLY A CA 1
ATOM 650 C C . GLY A 1 92 ? -21.551 -0.308 19.664 1.00 54.03 92 GLY A C 1
ATOM 651 O O . GLY A 1 92 ? -22.549 -0.699 20.269 1.00 54.03 92 GLY A O 1
ATOM 652 N N . THR A 1 93 ? -20.333 -0.428 20.201 1.00 52.19 93 THR A N 1
ATOM 653 C CA . THR A 1 93 ? -20.103 -1.075 21.510 1.00 52.19 93 THR A CA 1
ATOM 654 C C . THR A 1 93 ? -20.354 -0.158 22.709 1.00 52.19 93 THR A C 1
ATOM 656 O O . THR A 1 93 ? -20.726 -0.643 23.780 1.00 52.19 93 THR A O 1
ATOM 659 N N . ILE A 1 94 ? -20.237 1.163 22.538 1.00 52.34 94 ILE A N 1
ATOM 660 C CA . ILE A 1 94 ? -20.531 2.152 23.591 1.00 52.34 94 ILE A CA 1
ATOM 661 C C . ILE A 1 94 ? -22.044 2.251 23.846 1.00 52.34 94 ILE A C 1
ATOM 663 O O . ILE A 1 94 ? -22.462 2.383 24.997 1.00 52.34 94 ILE A O 1
ATOM 667 N N . GLY A 1 95 ? -22.874 2.091 22.809 1.00 49.97 95 GLY A N 1
ATOM 668 C CA . GLY A 1 95 ? -24.335 2.054 22.952 1.00 49.97 95 GLY A CA 1
ATOM 669 C C . GLY A 1 95 ? -24.852 0.881 23.796 1.00 49.97 95 GLY A C 1
ATOM 670 O O . GLY A 1 95 ? -25.891 0.997 24.438 1.00 49.97 95 GLY A O 1
ATOM 671 N N . ARG A 1 96 ? -24.104 -0.229 23.872 1.00 48.34 96 ARG A N 1
ATOM 672 C CA . ARG A 1 96 ? -24.522 -1.445 24.592 1.00 48.34 96 ARG A CA 1
ATOM 673 C C . ARG A 1 96 ? -24.205 -1.429 26.091 1.00 48.34 96 ARG A C 1
ATOM 675 O O . ARG A 1 96 ? -24.792 -2.202 26.835 1.00 48.34 96 ARG A O 1
ATOM 682 N N . ARG A 1 97 ? -23.298 -0.557 26.552 1.00 51.72 97 ARG A N 1
ATOM 683 C CA . ARG A 1 97 ? -22.935 -0.444 27.982 1.00 51.72 97 ARG A CA 1
ATOM 684 C C . ARG A 1 97 ? -23.828 0.495 28.794 1.00 51.72 97 ARG A C 1
ATOM 686 O O . ARG A 1 97 ? -23.672 0.544 30.004 1.00 51.72 97 ARG A O 1
ATOM 693 N N . ARG A 1 98 ? -24.736 1.246 28.161 1.00 51.44 98 ARG A N 1
ATOM 694 C CA . ARG A 1 98 ? -25.676 2.148 28.858 1.00 51.44 98 ARG A CA 1
ATOM 695 C C . ARG A 1 98 ? -27.063 1.541 29.104 1.00 51.44 98 ARG A C 1
ATOM 697 O O . ARG A 1 98 ? -27.948 2.256 29.555 1.00 51.44 98 ARG A O 1
ATOM 704 N N . GLN A 1 99 ? -27.265 0.261 28.789 1.00 49.34 99 GLN A N 1
ATOM 705 C CA . GLN A 1 99 ? -28.541 -0.440 28.996 1.00 49.34 99 GLN A CA 1
ATOM 706 C C . GLN A 1 99 ? -28.467 -1.552 30.053 1.00 49.34 99 GLN A C 1
ATOM 708 O O . GLN A 1 99 ? -29.294 -2.460 30.032 1.00 49.34 99 GLN A O 1
ATOM 713 N N . VAL A 1 100 ? -27.491 -1.492 30.963 1.00 47.78 100 VAL A N 1
ATOM 714 C CA . VAL A 1 100 ? -27.454 -2.358 32.151 1.00 47.78 100 VAL A CA 1
ATOM 715 C C . VAL A 1 100 ? -27.407 -1.496 33.395 1.00 47.78 100 VAL A C 1
ATOM 717 O O . VAL A 1 100 ? -26.573 -0.561 33.395 1.00 47.78 100 VAL A O 1
#

Secondary structure (DSSP, 8-state):
-HHHHHHHHHHHHHHSTTHHHHHHHHHHSPPPSSHHHHHHHHHHHHHHHHHHHHHHHTTS--SSS-HHHHHHHHHHHHHHHHHHHHHHHHHHHHHHTT--

Organism: Gluconacetobacter liquefaciens (NCBI:txid89584)

Solvent-accessible surface area (backbone atoms only — not comparable to full-atom values): 5239 Å² total; per-residue (Å²): 122,66,68,64,55,52,53,50,51,55,49,48,43,20,60,53,42,10,51,53,41,50,53,50,47,61,73,75,41,85,80,67,81,52,74,70,56,45,54,54,47,48,50,50,10,33,52,47,0,34,53,38,7,50,33,25,70,71,73,74,45,67,85,72,79,41,30,36,58,28,0,25,52,40,6,35,50,44,42,50,52,54,50,50,53,49,50,56,54,52,56,61,55,59,66,62,68,75,78,114